Protein AF-A0A9W5L0V7-F1 (afdb_monomer_lite)

Secondary structure (DSSP, 8-state):
-HHHHHHHHHHHHHHHHHHHHHHHS--GGGSTT--TTT--S-HHHHHHHHHHHHHHHHHHHHHHHHHHHHH--

Foldseek 3Di:
DVVLLVVLLVVLVVLLVVLCCCQPVVPCVVDPPDDPVPDPDDSNVVSVVSSVVSNVVSVCSNCVVVVCVVPVD

Organism: NCBI:txid1053238

InterPro domains:
  IPR017259 Uncharacterised conserved protein UCP037672 [PF12650] (10-64)

pLDDT: mean 82.07, std 8.44, range [50.91, 92.94]

Sequence (73 aa):
MLAGFLVCLFVGLLIIFLGYQIHVKKRLFLLAGYQEETFVGDKNKLAKLSGAFSYIVGVATIILPLGLEKIGG

Radius of gyration: 15.23 Å; chains: 1; bounding box: 36×19×44 Å

Structure (mmCIF, N/CA/C/O backbone):
data_AF-A0A9W5L0V7-F1
#
_entry.id   AF-A0A9W5L0V7-F1
#
loop_
_atom_site.group_PDB
_atom_site.id
_atom_site.type_symbol
_atom_site.label_atom_id
_atom_site.label_alt_id
_atom_site.label_comp_id
_atom_site.label_asym_id
_atom_site.label_entity_id
_atom_site.label_seq_id
_atom_site.pdbx_PDB_ins_code
_atom_site.Cartn_x
_atom_site.Cartn_y
_atom_site.Cartn_z
_atom_site.occupancy
_atom_site.B_iso_or_equiv
_atom_site.auth_seq_id
_atom_site.auth_comp_id
_atom_site.auth_asym_id
_atom_site.auth_atom_id
_atom_site.pdbx_PDB_model_num
ATOM 1 N N . MET A 1 1 ? 7.142 -5.510 -22.089 1.00 69.38 1 MET A N 1
ATOM 2 C CA . MET A 1 1 ? 7.401 -4.398 -21.145 1.00 69.38 1 MET A CA 1
ATOM 3 C C . MET A 1 1 ? 6.166 -3.530 -20.898 1.00 69.38 1 MET A C 1
ATOM 5 O O . MET A 1 1 ? 5.705 -3.508 -19.766 1.00 69.38 1 MET A O 1
ATOM 9 N N . LEU A 1 2 ? 5.558 -2.917 -21.923 1.00 78.81 2 LEU A N 1
ATOM 10 C CA . LEU A 1 2 ? 4.423 -1.979 -21.773 1.00 78.81 2 LEU A CA 1
ATOM 11 C C . LEU A 1 2 ? 3.202 -2.523 -21.003 1.00 78.81 2 LEU A C 1
ATOM 13 O O . LEU A 1 2 ? 2.687 -1.852 -20.114 1.00 78.81 2 LEU A O 1
ATOM 17 N N . ALA A 1 3 ? 2.768 -3.754 -21.292 1.00 83.19 3 ALA A N 1
ATOM 18 C CA . ALA A 1 3 ? 1.623 -4.359 -20.605 1.00 83.19 3 ALA A CA 1
ATOM 19 C C . ALA A 1 3 ? 1.884 -4.592 -19.104 1.00 83.19 3 ALA A C 1
ATOM 21 O O . ALA A 1 3 ? 1.027 -4.298 -18.279 1.00 83.19 3 ALA A O 1
ATOM 22 N N . GLY A 1 4 ? 3.084 -5.059 -18.738 1.00 83.06 4 GLY A N 1
ATOM 23 C CA . GLY A 1 4 ? 3.463 -5.258 -17.334 1.00 83.06 4 GLY A CA 1
ATOM 24 C C . GLY A 1 4 ? 3.538 -3.939 -16.566 1.00 83.06 4 GLY A C 1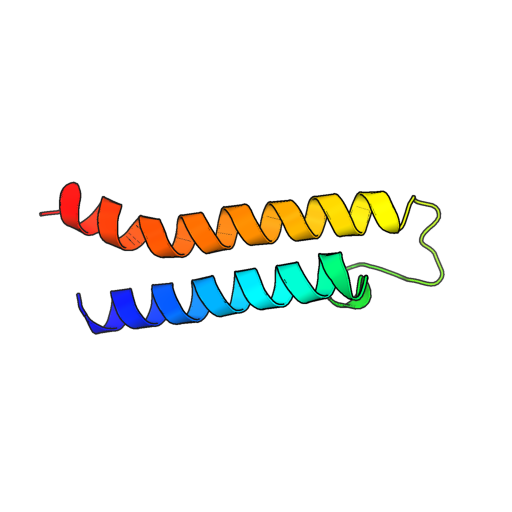
ATOM 25 O O . GLY A 1 4 ? 3.026 -3.847 -15.456 1.00 83.06 4 GLY A O 1
ATOM 26 N N . PHE A 1 5 ? 4.082 -2.893 -17.195 1.00 85.69 5 PHE A N 1
ATOM 27 C CA . PHE A 1 5 ? 4.108 -1.547 -16.622 1.00 85.69 5 PHE A CA 1
ATOM 28 C C . PHE A 1 5 ? 2.696 -1.004 -16.365 1.00 85.69 5 PHE A C 1
ATOM 30 O O . PHE A 1 5 ? 2.418 -0.512 -15.274 1.00 85.69 5 PHE A O 1
ATOM 37 N N . LEU A 1 6 ? 1.782 -1.157 -17.331 1.00 88.88 6 LEU A N 1
ATOM 38 C CA . LEU A 1 6 ? 0.379 -0.755 -17.185 1.00 88.88 6 LEU A CA 1
ATOM 39 C C . LEU A 1 6 ? -0.322 -1.505 -16.046 1.00 88.88 6 LEU A C 1
ATOM 41 O O . LEU A 1 6 ? -1.036 -0.881 -15.264 1.00 88.88 6 LEU A O 1
ATOM 45 N N . VAL A 1 7 ? -0.087 -2.814 -15.913 1.00 90.56 7 VAL A N 1
ATOM 46 C CA . VAL A 1 7 ? -0.640 -3.617 -14.812 1.00 90.56 7 VAL A CA 1
ATOM 47 C C . VAL A 1 7 ? -0.087 -3.151 -13.464 1.00 90.56 7 VAL A C 1
ATOM 49 O O . VAL A 1 7 ? -0.868 -2.927 -12.543 1.00 90.56 7 VAL A O 1
ATOM 52 N N . CYS A 1 8 ? 1.227 -2.935 -13.341 1.00 90.19 8 CYS A N 1
ATOM 53 C CA . CYS A 1 8 ? 1.836 -2.413 -12.113 1.00 90.19 8 CYS A CA 1
ATOM 54 C C . CYS A 1 8 ? 1.300 -1.023 -11.743 1.00 90.19 8 CYS A C 1
ATOM 56 O O . CYS A 1 8 ? 1.028 -0.769 -10.571 1.00 90.19 8 CYS A O 1
ATOM 58 N N . LEU A 1 9 ? 1.088 -0.145 -12.729 1.00 90.12 9 LEU A N 1
ATOM 59 C CA . LEU A 1 9 ? 0.472 1.167 -12.519 1.00 90.12 9 LEU A CA 1
ATOM 60 C C . LEU A 1 9 ? -0.953 1.042 -11.980 1.00 90.12 9 LEU A C 1
ATOM 62 O O . LEU A 1 9 ? -1.301 1.686 -10.991 1.00 90.12 9 LEU A O 1
ATOM 66 N N . PHE A 1 10 ? -1.767 0.196 -12.613 1.00 92.94 10 PHE A N 1
ATOM 67 C CA . PHE A 1 10 ? -3.167 0.013 -12.244 1.00 92.94 10 PHE A CA 1
ATOM 68 C C . PHE A 1 10 ? -3.309 -0.618 -10.854 1.00 92.94 10 PHE A C 1
ATOM 70 O O . PHE A 1 10 ? -4.095 -0.153 -10.030 1.00 92.94 10 PHE A O 1
ATOM 77 N N . VAL A 1 11 ? -2.501 -1.642 -10.565 1.00 92.88 11 VAL A N 1
ATOM 78 C CA . VAL A 1 11 ? -2.454 -2.308 -9.257 1.00 92.88 11 VAL A CA 1
ATOM 79 C C . VAL A 1 11 ? -1.932 -1.358 -8.178 1.00 92.88 11 VAL A C 1
ATOM 81 O O . VAL A 1 11 ? -2.535 -1.264 -7.112 1.00 92.88 11 VAL A O 1
ATOM 84 N N . GLY A 1 12 ? -0.865 -0.602 -8.450 1.00 91.00 12 GLY A N 1
ATOM 85 C CA . GLY A 1 12 ? -0.329 0.390 -7.517 1.00 91.00 12 GLY A CA 1
ATOM 86 C C . GLY A 1 12 ? -1.352 1.472 -7.168 1.00 91.00 12 GLY A C 1
ATOM 87 O O . GLY A 1 12 ? -1.560 1.766 -5.991 1.00 91.00 12 GLY A O 1
ATOM 88 N N . LEU A 1 13 ? -2.067 1.999 -8.168 1.00 91.75 13 LEU A N 1
ATOM 89 C CA . LEU A 1 13 ? -3.176 2.936 -7.964 1.00 91.75 13 LEU A CA 1
ATOM 90 C C . LEU A 1 13 ? -4.312 2.328 -7.136 1.00 91.75 13 LEU A C 1
ATOM 92 O O . LEU A 1 13 ? -4.813 2.987 -6.225 1.00 91.75 13 LEU A O 1
ATOM 96 N N . LEU A 1 14 ? -4.696 1.077 -7.404 1.00 92.69 14 LEU A N 1
ATOM 97 C CA . LEU A 1 14 ? -5.713 0.369 -6.621 1.00 92.69 14 LEU A CA 1
ATOM 98 C C . LEU A 1 14 ? -5.305 0.217 -5.151 1.00 92.69 14 LEU A C 1
ATOM 100 O O . LEU A 1 14 ? -6.117 0.478 -4.265 1.00 92.69 14 LEU A O 1
ATOM 104 N N . ILE A 1 15 ? -4.051 -0.150 -4.877 1.00 90.31 15 ILE A N 1
ATOM 105 C CA . ILE A 1 15 ? -3.533 -0.292 -3.509 1.00 90.31 15 ILE A CA 1
ATOM 106 C C . ILE A 1 15 ? -3.530 1.063 -2.786 1.00 90.31 15 ILE A C 1
ATOM 108 O O . ILE A 1 15 ? -3.973 1.152 -1.641 1.00 90.31 15 ILE A O 1
ATOM 112 N N . ILE A 1 16 ? -3.106 2.136 -3.461 1.00 90.38 16 ILE A N 1
ATOM 113 C CA . ILE A 1 16 ? -3.151 3.507 -2.926 1.00 90.38 16 ILE A CA 1
ATOM 114 C C . ILE A 1 16 ? -4.595 3.923 -2.625 1.00 90.38 16 ILE A C 1
ATOM 116 O O . ILE A 1 16 ? -4.873 4.495 -1.570 1.00 90.38 16 ILE A O 1
ATOM 120 N N . PHE A 1 17 ? -5.527 3.618 -3.528 1.00 89.31 17 PHE A N 1
ATOM 121 C CA . PHE A 1 17 ? -6.943 3.934 -3.364 1.00 89.31 17 PHE A CA 1
ATOM 122 C C . PHE A 1 17 ? -7.566 3.189 -2.174 1.00 89.31 17 PHE A C 1
ATOM 124 O O . PHE A 1 17 ? -8.286 3.786 -1.369 1.00 89.31 17 PHE A O 1
ATOM 131 N N . LEU A 1 18 ? -7.251 1.902 -2.010 1.00 86.50 18 LEU A N 1
ATOM 132 C CA . LEU A 1 18 ? -7.660 1.109 -0.848 1.00 86.50 18 LEU A CA 1
ATOM 133 C C . LEU A 1 18 ? -7.056 1.673 0.445 1.00 86.50 18 LEU A C 1
ATOM 135 O O . LEU A 1 18 ? -7.781 1.875 1.419 1.00 86.50 18 LEU A O 1
ATOM 139 N N . GLY A 1 19 ? -5.770 2.032 0.429 1.00 86.88 19 GLY A N 1
ATOM 140 C CA . GLY A 1 19 ? -5.093 2.715 1.532 1.00 86.88 19 GLY A CA 1
ATOM 141 C C . GLY A 1 19 ? -5.762 4.029 1.930 1.00 86.88 19 GLY A C 1
ATOM 142 O O . GLY A 1 19 ? -5.969 4.284 3.117 1.00 86.88 19 GLY A O 1
ATOM 143 N N . TYR A 1 20 ? -6.181 4.832 0.948 1.00 86.06 20 TYR A N 1
ATOM 144 C CA . TYR A 1 20 ? -6.936 6.064 1.181 1.00 86.06 20 TYR A CA 1
ATOM 145 C C . TYR A 1 20 ? -8.291 5.782 1.840 1.00 86.06 20 TYR A C 1
ATOM 147 O O . TYR A 1 20 ? -8.667 6.471 2.789 1.00 86.06 20 TYR A O 1
ATOM 155 N N . GLN A 1 21 ? -9.022 4.750 1.403 1.00 83.06 21 GLN A N 1
ATOM 156 C CA . GLN A 1 21 ? -10.286 4.375 2.045 1.00 83.06 21 GLN A CA 1
ATOM 157 C C . GLN A 1 21 ? -10.097 3.898 3.489 1.00 8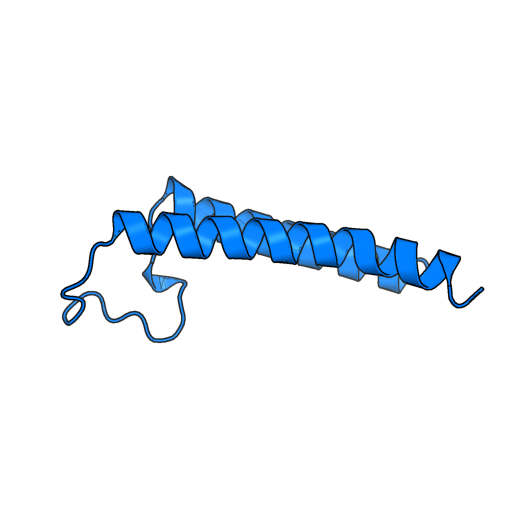3.06 21 GLN A C 1
ATOM 159 O O . GLN A 1 21 ? -10.912 4.237 4.353 1.00 83.06 21 GLN A O 1
ATOM 164 N N . ILE A 1 22 ? -9.024 3.159 3.773 1.00 84.12 22 ILE A N 1
ATOM 165 C CA . ILE A 1 22 ? -8.719 2.711 5.133 1.00 84.12 22 ILE A CA 1
ATOM 166 C C . ILE A 1 22 ? -8.296 3.897 6.007 1.00 84.12 22 ILE A C 1
ATOM 168 O O . ILE A 1 22 ? -8.753 4.006 7.140 1.00 84.12 22 ILE A O 1
ATOM 172 N N . HIS A 1 23 ? -7.503 4.833 5.486 1.00 79.94 23 HIS A N 1
ATOM 173 C CA . HIS A 1 23 ? -7.037 5.990 6.249 1.00 79.94 23 HIS A CA 1
ATOM 174 C C . HIS A 1 23 ? -8.135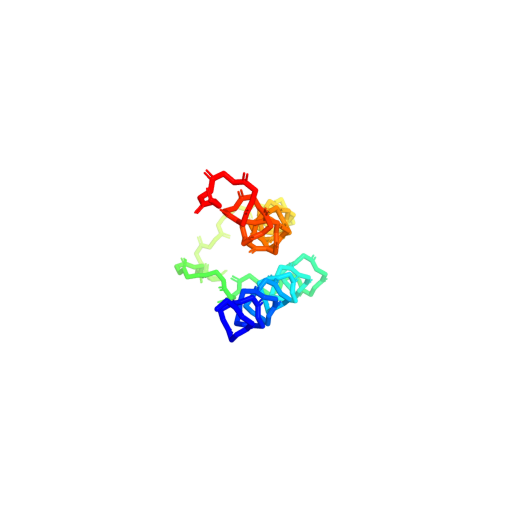 7.042 6.486 1.00 79.94 23 HIS A C 1
ATOM 176 O O . HIS A 1 23 ? -8.341 7.474 7.619 1.00 79.94 23 HIS A O 1
ATOM 182 N N . VAL A 1 24 ? -8.853 7.452 5.432 1.00 76.25 24 VAL A N 1
ATOM 183 C CA . VAL A 1 24 ? -9.824 8.561 5.476 1.00 76.25 24 VAL A CA 1
ATOM 184 C C . VAL A 1 24 ? -11.189 8.101 5.956 1.00 76.25 24 VAL A C 1
ATOM 186 O O . VAL A 1 24 ? -11.762 8.703 6.861 1.00 76.25 24 VAL A O 1
ATOM 189 N N . LYS A 1 25 ? -11.719 7.018 5.378 1.00 73.88 25 LYS A N 1
ATOM 190 C CA . LYS A 1 25 ? -13.042 6.503 5.759 1.00 73.88 25 LYS A CA 1
ATOM 191 C C . LYS A 1 25 ? -12.985 5.535 6.938 1.00 73.88 25 LYS A C 1
ATOM 193 O O . LYS A 1 25 ? -14.039 5.073 7.361 1.00 73.88 25 LYS A O 1
ATOM 198 N N . LYS A 1 26 ? -11.785 5.221 7.456 1.00 72.75 26 LYS A N 1
ATOM 199 C CA . LYS A 1 26 ? -11.566 4.273 8.566 1.00 72.75 26 LYS A CA 1
ATOM 200 C C . LYS A 1 26 ? -12.305 2.953 8.353 1.00 72.75 26 LYS A C 1
ATOM 202 O O . LYS A 1 26 ? -12.761 2.327 9.306 1.00 72.75 26 LYS A O 1
ATOM 207 N N . ARG A 1 27 ? -12.431 2.531 7.088 1.00 73.94 27 ARG A N 1
ATOM 208 C CA . ARG A 1 27 ? -13.069 1.272 6.689 1.00 73.94 27 ARG A CA 1
ATOM 209 C C . ARG A 1 27 ? -12.123 0.118 7.007 1.00 73.94 27 ARG A C 1
ATOM 211 O O . ARG A 1 27 ? -11.547 -0.496 6.117 1.00 73.94 27 ARG A O 1
ATOM 218 N N . LEU A 1 28 ? -11.940 -0.138 8.297 1.00 75.19 28 LEU A N 1
ATOM 219 C CA . LEU A 1 28 ? -11.048 -1.169 8.810 1.00 75.19 28 LEU A CA 1
ATOM 220 C C . LEU A 1 28 ? -11.526 -2.580 8.438 1.00 75.19 28 LEU A C 1
ATOM 222 O O . LEU A 1 28 ? -10.706 -3.480 8.380 1.00 75.19 28 LEU A O 1
ATOM 226 N N . PHE A 1 29 ? -12.800 -2.759 8.069 1.00 70.31 29 PHE A N 1
ATOM 227 C CA . PHE A 1 29 ? -13.328 -4.001 7.484 1.00 70.31 29 PHE A CA 1
ATOM 228 C C . PHE A 1 29 ? -12.582 -4.462 6.214 1.00 70.31 29 PHE A C 1
ATOM 230 O O . PHE A 1 29 ? -12.608 -5.636 5.867 1.00 70.31 29 PHE A O 1
ATOM 237 N N . LEU A 1 30 ? -11.888 -3.554 5.515 1.00 73.75 30 LEU A N 1
ATOM 238 C CA . LEU A 1 30 ? -11.047 -3.912 4.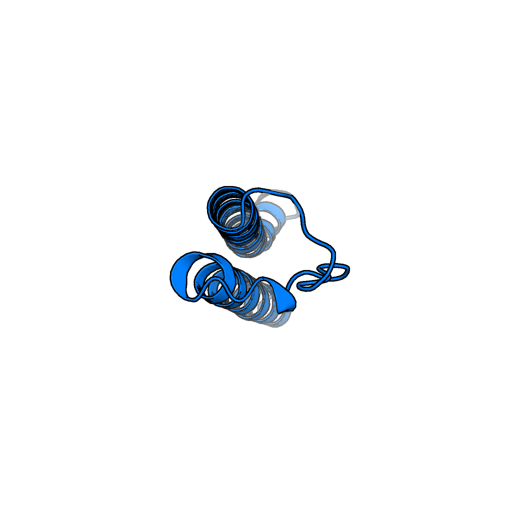367 1.00 73.75 30 LEU A CA 1
ATOM 239 C C . LEU A 1 30 ? -9.754 -4.643 4.777 1.00 73.75 30 LEU A C 1
ATOM 241 O O . LEU A 1 30 ? -9.084 -5.215 3.920 1.00 73.75 30 LEU A O 1
ATOM 245 N N . LEU A 1 31 ? -9.387 -4.626 6.064 1.00 79.12 31 LEU A N 1
ATOM 246 C CA . LEU A 1 31 ? -8.295 -5.432 6.601 1.00 79.12 31 LEU A CA 1
ATOM 247 C C . LEU A 1 31 ? -8.793 -6.856 6.843 1.00 79.12 31 LEU A C 1
ATOM 249 O O . LEU A 1 31 ? -9.679 -7.094 7.664 1.00 79.12 31 LEU A O 1
ATOM 253 N N . ALA A 1 32 ? -8.175 -7.816 6.161 1.00 77.50 32 ALA A N 1
ATOM 254 C CA . ALA A 1 32 ? -8.430 -9.226 6.406 1.00 77.50 32 ALA A CA 1
ATOM 255 C C . ALA A 1 32 ? -8.159 -9.569 7.882 1.00 77.50 32 ALA A C 1
ATOM 257 O O . ALA A 1 32 ? -7.098 -9.250 8.420 1.00 77.50 32 ALA A O 1
ATOM 258 N N . GLY A 1 33 ? -9.134 -10.203 8.535 1.00 73.75 33 GLY A N 1
ATOM 259 C CA . GLY A 1 33 ? -9.053 -10.569 9.952 1.00 73.75 33 GLY A CA 1
ATOM 260 C C . GLY A 1 33 ? -9.447 -9.461 10.935 1.00 73.75 33 GLY A C 1
ATOM 261 O O . GLY A 1 33 ? -9.411 -9.694 12.141 1.00 73.75 33 GLY A O 1
ATOM 262 N N . TYR A 1 34 ? -9.857 -8.277 10.466 1.00 75.56 34 TYR A N 1
ATOM 263 C CA . TYR A 1 34 ? -10.413 -7.255 11.349 1.00 75.56 34 TYR A CA 1
ATOM 264 C C . TYR A 1 34 ? -11.844 -7.617 11.775 1.00 75.56 34 TYR A C 1
ATOM 266 O O . 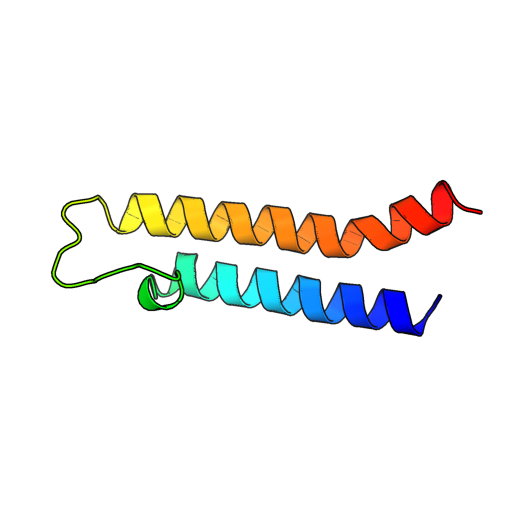TYR A 1 34 ? -12.768 -7.617 10.964 1.00 75.56 34 TYR A O 1
ATOM 274 N N . GLN A 1 35 ? -12.025 -7.922 13.061 1.00 72.50 35 GLN A N 1
ATOM 275 C CA . GLN A 1 35 ? -13.325 -8.166 13.692 1.00 72.50 35 GLN A CA 1
ATOM 276 C C . GLN A 1 35 ? -13.738 -6.926 14.491 1.00 72.50 35 GLN A C 1
ATOM 278 O O . GLN A 1 35 ? -13.185 -6.660 15.556 1.00 72.50 35 GLN A O 1
ATOM 283 N N . GLU A 1 36 ? -14.708 -6.161 13.982 1.00 69.19 36 GLU A N 1
ATOM 284 C CA . GLU A 1 36 ? -15.184 -4.916 14.612 1.00 69.19 36 GLU A CA 1
ATOM 285 C C . GLU A 1 36 ? -15.685 -5.106 16.048 1.00 69.19 36 GLU A C 1
ATOM 287 O O . GLU A 1 36 ? -15.530 -4.208 16.876 1.00 69.19 36 GLU A O 1
ATOM 292 N N . GLU A 1 37 ? -16.249 -6.279 16.325 1.00 66.94 37 GLU A N 1
ATOM 293 C CA . GLU A 1 37 ? -16.938 -6.645 17.565 1.00 66.94 37 GLU A CA 1
ATOM 294 C C . GLU A 1 37 ? -15.964 -7.045 18.685 1.00 66.94 37 GLU A C 1
ATOM 296 O O . GLU A 1 37 ? -16.260 -6.882 19.865 1.00 66.94 37 GLU A O 1
ATOM 301 N N . THR A 1 38 ? -14.776 -7.535 18.321 1.00 67.44 38 THR A N 1
ATOM 302 C CA . THR A 1 38 ? -13.757 -8.044 19.261 1.00 67.44 38 THR A CA 1
ATOM 303 C C . THR A 1 38 ? -12.527 -7.137 19.337 1.00 67.44 38 THR A C 1
ATOM 305 O O . THR A 1 38 ? -11.593 -7.393 20.097 1.00 67.44 38 THR A O 1
ATOM 308 N N . PHE A 1 39 ? -12.478 -6.068 18.540 1.00 71.38 39 PHE A N 1
ATOM 309 C CA . PHE A 1 39 ? -11.303 -5.211 18.462 1.00 71.38 39 PHE A CA 1
ATOM 310 C C . PHE A 1 39 ? -11.218 -4.235 19.646 1.00 71.38 39 PHE A C 1
ATOM 312 O O . PHE A 1 39 ? -11.861 -3.187 19.656 1.00 71.38 39 PHE A O 1
ATOM 319 N N . VAL A 1 40 ? -10.353 -4.557 20.613 1.00 68.69 40 VAL A N 1
ATOM 320 C CA . VAL A 1 40 ? -10.076 -3.749 21.823 1.00 68.69 40 VAL A CA 1
ATOM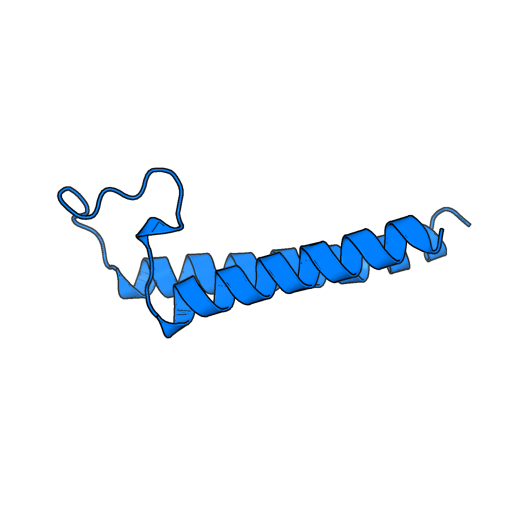 321 C C . VAL A 1 40 ? -9.032 -2.634 21.573 1.00 68.69 40 VAL A C 1
ATOM 323 O O . VAL A 1 40 ? -8.765 -1.810 22.442 1.00 68.69 40 VAL A O 1
ATOM 326 N N . GLY A 1 41 ? -8.419 -2.582 20.383 1.00 73.19 41 GLY A N 1
ATOM 327 C CA . GLY A 1 41 ? -7.341 -1.640 20.054 1.00 73.19 41 GLY A CA 1
ATOM 328 C C . GLY A 1 41 ? -7.789 -0.248 19.578 1.00 73.19 41 GLY A C 1
ATOM 329 O O . GLY A 1 41 ? -8.964 0.023 19.331 1.00 73.19 41 GLY A O 1
ATOM 330 N N . ASP A 1 42 ? -6.814 0.645 19.364 1.00 79.12 42 ASP A N 1
ATOM 331 C CA . ASP A 1 42 ? -7.057 1.990 18.827 1.00 79.12 42 ASP A CA 1
ATOM 332 C C . ASP A 1 42 ? -7.281 1.957 17.303 1.00 79.12 42 ASP A C 1
ATOM 334 O O . ASP A 1 42 ? -6.350 1.808 16.500 1.00 79.12 42 ASP A O 1
ATOM 338 N N . LYS A 1 43 ? -8.546 2.128 16.906 1.00 77.12 43 LYS A N 1
ATOM 339 C CA . LYS A 1 43 ? -9.001 2.136 15.507 1.00 77.12 43 LYS A CA 1
ATOM 340 C C . LYS A 1 43 ? -8.308 3.218 14.668 1.00 77.12 43 LYS A C 1
ATOM 342 O O . LYS A 1 43 ? -8.019 2.990 13.495 1.00 77.12 43 LYS A O 1
ATOM 347 N N . ASN A 1 44 ? -7.999 4.380 15.251 1.00 80.12 44 ASN A N 1
ATOM 348 C CA . ASN A 1 44 ? -7.334 5.468 14.530 1.00 80.12 44 ASN A CA 1
ATOM 349 C C . ASN A 1 44 ? -5.878 5.133 14.238 1.00 80.12 44 ASN A C 1
ATOM 351 O O . ASN A 1 44 ? -5.392 5.393 13.136 1.00 80.12 44 ASN A O 1
ATOM 355 N N . LYS A 1 45 ? -5.183 4.554 15.220 1.00 80.75 45 LYS A N 1
ATOM 356 C CA . LYS A 1 45 ? -3.779 4.171 15.066 1.00 80.75 45 LYS A CA 1
ATOM 357 C C . LYS A 1 45 ? -3.633 3.057 14.028 1.00 80.75 45 LYS A C 1
ATOM 359 O O . LYS A 1 45 ? -2.753 3.141 13.171 1.00 80.75 45 LYS A O 1
ATOM 364 N N . LEU A 1 46 ? -4.543 2.078 14.049 1.00 82.38 46 LEU A N 1
ATOM 365 C CA . LEU A 1 46 ? -4.582 0.987 13.074 1.00 82.38 46 LEU A CA 1
ATOM 366 C C . LEU A 1 46 ? -4.865 1.501 11.653 1.00 82.38 46 LEU A C 1
ATOM 368 O O . LEU A 1 46 ? -4.137 1.157 10.724 1.00 82.38 46 LEU A O 1
ATOM 372 N N . ALA A 1 47 ? -5.858 2.383 11.491 1.00 83.12 47 ALA A N 1
ATOM 373 C CA . ALA A 1 47 ? -6.195 2.988 10.200 1.00 83.12 47 ALA A CA 1
ATOM 374 C C . ALA A 1 47 ? -5.032 3.807 9.616 1.00 83.12 47 ALA A C 1
ATOM 376 O O . ALA A 1 47 ? -4.748 3.716 8.423 1.00 83.12 47 ALA A O 1
ATOM 377 N N . LYS A 1 48 ? -4.321 4.573 10.457 1.00 84.25 48 LYS A N 1
ATOM 378 C CA . LYS A 1 48 ? -3.128 5.329 10.043 1.00 84.25 48 LYS A CA 1
ATOM 379 C C . LYS A 1 48 ? -1.996 4.419 9.582 1.00 84.25 48 LYS A C 1
ATOM 381 O O . LYS A 1 48 ? -1.421 4.671 8.529 1.00 84.25 48 LYS A O 1
ATOM 386 N N . LEU A 1 49 ? -1.686 3.374 10.351 1.00 86.00 49 LEU A N 1
ATOM 387 C CA . LEU A 1 49 ? -0.617 2.429 10.017 1.00 86.00 49 LEU A CA 1
ATOM 388 C C . LEU A 1 49 ? -0.931 1.657 8.735 1.00 86.00 49 LEU A C 1
ATOM 390 O O . LEU A 1 49 ? -0.103 1.606 7.832 1.00 86.00 49 LEU A O 1
ATOM 394 N N . SER A 1 50 ? -2.143 1.115 8.632 1.00 85.94 50 SER A N 1
ATOM 395 C CA . SER A 1 50 ? -2.611 0.385 7.453 1.00 85.94 50 SER A CA 1
ATOM 396 C C . SER A 1 50 ? -2.635 1.264 6.199 1.00 85.94 50 SER A C 1
ATOM 398 O O . SER A 1 50 ? -2.164 0.849 5.137 1.00 85.94 50 SER A O 1
ATOM 400 N N . GLY A 1 51 ? -3.130 2.497 6.326 1.00 86.19 51 GLY A N 1
ATOM 401 C CA . GLY A 1 51 ? -3.116 3.478 5.248 1.00 86.19 51 GLY A CA 1
ATOM 402 C C . GLY A 1 51 ? -1.696 3.812 4.798 1.00 86.19 51 GLY A C 1
ATOM 403 O O . GLY A 1 51 ? -1.391 3.701 3.614 1.00 86.19 51 GLY A O 1
ATOM 404 N N . ALA A 1 52 ? -0.809 4.158 5.738 1.00 88.31 52 ALA A N 1
ATOM 405 C CA . ALA A 1 52 ? 0.592 4.468 5.450 1.00 88.31 52 ALA A CA 1
ATOM 406 C C . ALA A 1 52 ? 1.318 3.294 4.777 1.00 88.31 52 ALA A C 1
ATOM 408 O O . ALA A 1 52 ? 2.015 3.493 3.785 1.00 88.31 52 ALA A O 1
ATOM 409 N N . PHE A 1 53 ? 1.099 2.071 5.263 1.00 88.00 53 PHE A N 1
ATOM 410 C CA . PHE A 1 53 ? 1.659 0.867 4.658 1.00 88.00 53 PHE A CA 1
ATOM 411 C C . PHE A 1 53 ? 1.180 0.689 3.213 1.00 88.00 53 PHE A C 1
ATOM 413 O O . PHE A 1 53 ? 1.989 0.478 2.314 1.00 88.00 53 PHE A O 1
ATOM 420 N N . SER A 1 54 ? -0.120 0.864 2.969 1.00 89.81 54 SER A N 1
ATOM 421 C CA . SER A 1 54 ? -0.702 0.767 1.626 1.00 89.81 54 SER A CA 1
ATOM 422 C C . SER A 1 54 ? -0.131 1.821 0.671 1.00 89.81 54 SER A C 1
ATOM 424 O O . SER A 1 54 ? 0.172 1.504 -0.476 1.00 89.81 54 SER A O 1
ATOM 426 N N . TYR A 1 55 ? 0.094 3.057 1.131 1.00 89.31 55 TYR A N 1
ATOM 427 C CA . TYR A 1 55 ? 0.760 4.080 0.317 1.00 89.31 55 TYR A CA 1
ATOM 428 C C . TYR A 1 55 ? 2.189 3.688 -0.054 1.00 89.31 55 TYR A C 1
ATOM 430 O O . TYR A 1 55 ? 2.563 3.803 -1.219 1.00 89.31 55 TYR A O 1
ATOM 438 N N . ILE A 1 56 ? 2.972 3.202 0.913 1.00 92.44 56 ILE A N 1
ATOM 439 C CA . ILE A 1 56 ? 4.359 2.780 0.678 1.00 92.44 56 ILE A CA 1
ATOM 440 C C . ILE A 1 56 ? 4.395 1.637 -0.339 1.00 92.44 56 ILE A C 1
ATOM 442 O O . ILE A 1 56 ? 5.133 1.714 -1.320 1.00 92.44 56 ILE A O 1
ATOM 446 N N . VAL A 1 57 ? 3.565 0.608 -0.149 1.00 91.69 57 VAL A N 1
ATOM 447 C CA . VAL A 1 57 ? 3.493 -0.547 -1.056 1.00 91.69 57 VAL A CA 1
ATOM 448 C C . VAL A 1 57 ? 3.020 -0.133 -2.447 1.00 91.69 57 VAL A C 1
ATOM 450 O O . VAL A 1 57 ? 3.598 -0.562 -3.444 1.00 91.69 57 VAL A O 1
ATOM 453 N N . GLY A 1 58 ? 2.004 0.725 -2.542 1.00 91.00 58 GLY A N 1
ATOM 454 C CA . GLY A 1 58 ? 1.491 1.204 -3.820 1.00 91.00 58 GLY A CA 1
ATOM 455 C C . GLY A 1 58 ? 2.524 2.013 -4.607 1.00 91.00 58 GLY A C 1
ATOM 456 O O . GLY A 1 58 ? 2.731 1.756 -5.791 1.00 91.00 58 GLY A O 1
ATOM 457 N N . VAL A 1 59 ? 3.244 2.922 -3.942 1.00 91.25 59 VAL A N 1
ATOM 458 C CA . VAL A 1 59 ? 4.344 3.684 -4.556 1.00 91.25 59 VAL A CA 1
ATOM 459 C C . VAL A 1 59 ? 5.489 2.757 -4.968 1.00 91.25 59 VAL A C 1
ATOM 461 O O . VAL A 1 59 ? 5.968 2.846 -6.097 1.00 91.25 59 VAL A O 1
ATOM 464 N N . ALA A 1 60 ? 5.889 1.821 -4.103 1.00 91.56 60 ALA A N 1
ATOM 465 C CA . ALA A 1 60 ? 6.919 0.837 -4.424 1.00 91.56 60 ALA A CA 1
ATOM 466 C C . ALA A 1 60 ? 6.534 -0.018 -5.641 1.00 91.56 60 ALA A C 1
ATOM 468 O O . ALA A 1 60 ? 7.372 -0.261 -6.501 1.00 91.56 60 ALA A O 1
ATOM 469 N N . THR A 1 61 ? 5.262 -0.404 -5.762 1.00 90.50 61 THR A N 1
ATOM 470 C CA . THR A 1 61 ? 4.742 -1.184 -6.899 1.00 90.50 61 THR A CA 1
ATOM 471 C C . THR A 1 61 ? 4.840 -0.415 -8.220 1.00 90.50 61 THR A C 1
ATOM 473 O O . THR A 1 61 ? 5.125 -1.016 -9.252 1.00 90.50 61 THR A O 1
ATOM 476 N N . ILE A 1 62 ? 4.651 0.909 -8.200 1.00 88.75 62 ILE A N 1
ATOM 477 C CA . ILE A 1 62 ? 4.788 1.769 -9.388 1.00 88.75 62 ILE A CA 1
ATOM 478 C C . ILE A 1 62 ? 6.266 1.970 -9.760 1.00 88.75 62 ILE A C 1
ATOM 480 O O . ILE A 1 62 ? 6.607 1.996 -10.940 1.00 88.75 62 ILE A O 1
ATOM 484 N N . ILE A 1 63 ? 7.153 2.089 -8.767 1.00 89.31 63 ILE A N 1
ATOM 485 C CA . ILE A 1 63 ? 8.595 2.301 -8.980 1.00 89.31 63 ILE A CA 1
ATOM 486 C C . ILE A 1 63 ? 9.310 1.006 -9.394 1.00 89.31 63 ILE A C 1
ATOM 488 O O . ILE A 1 63 ? 10.266 1.050 -10.166 1.00 89.31 63 ILE A O 1
ATOM 492 N N . LEU A 1 64 ? 8.849 -0.152 -8.920 1.00 87.06 64 LEU A N 1
ATOM 493 C CA . LEU A 1 64 ? 9.449 -1.459 -9.189 1.00 87.06 64 LEU A CA 1
ATOM 494 C C . LEU A 1 64 ? 9.715 -1.741 -10.682 1.00 87.06 64 LEU A C 1
ATOM 496 O O . LEU A 1 64 ? 10.847 -2.107 -11.003 1.00 87.06 64 LEU A O 1
ATOM 500 N N . PRO A 1 65 ? 8.757 -1.560 -11.613 1.00 84.88 65 PRO A N 1
ATOM 501 C CA . PRO A 1 65 ? 9.019 -1.792 -13.030 1.00 84.88 65 PRO A CA 1
ATOM 502 C C . PRO A 1 65 ? 10.048 -0.812 -13.620 1.00 84.88 65 PRO A C 1
ATOM 504 O O . PRO A 1 65 ? 10.792 -1.213 -14.509 1.00 84.88 65 PRO A O 1
ATOM 507 N N . LEU A 1 66 ? 10.170 0.418 -13.096 1.00 84.00 66 LEU A N 1
ATOM 508 C CA . LEU A 1 66 ? 11.225 1.363 -13.505 1.00 84.00 66 LEU A CA 1
ATOM 509 C C . LEU A 1 66 ? 12.612 0.901 -13.034 1.00 84.00 66 LEU A C 1
ATOM 511 O O . LEU A 1 66 ? 13.597 1.026 -13.758 1.00 84.00 66 LEU A O 1
ATOM 515 N N . GLY A 1 67 ? 12.693 0.354 -11.818 1.00 83.50 67 GLY A N 1
ATOM 516 C CA . GLY A 1 67 ? 13.926 -0.228 -11.285 1.00 83.50 67 GLY A CA 1
ATOM 517 C C . GLY A 1 67 ? 14.359 -1.475 -12.057 1.00 83.50 67 GLY A C 1
ATOM 518 O O . GLY A 1 67 ? 15.536 -1.622 -12.378 1.00 83.50 67 GLY A O 1
ATOM 519 N N . LEU A 1 68 ? 13.408 -2.344 -12.408 1.00 83.19 68 LEU A N 1
ATOM 520 C CA . LEU A 1 68 ? 13.674 -3.541 -13.207 1.00 83.19 68 LEU A CA 1
ATOM 521 C C . LEU A 1 68 ? 14.128 -3.202 -14.630 1.00 83.19 68 LEU A C 1
ATOM 523 O O . LEU A 1 68 ? 15.054 -3.837 -15.117 1.00 83.19 68 LEU A O 1
ATOM 527 N N . GLU A 1 69 ? 13.546 -2.186 -15.270 1.00 79.88 69 GLU A N 1
ATOM 528 C CA . GLU A 1 69 ? 13.993 -1.721 -16.592 1.00 79.88 69 GLU A CA 1
ATOM 529 C C . GLU A 1 69 ? 15.424 -1.151 -16.555 1.00 79.88 69 GLU A C 1
ATOM 531 O O . GLU A 1 69 ? 16.188 -1.324 -17.498 1.00 79.88 69 GLU A O 1
ATOM 536 N N . LYS A 1 70 ? 15.822 -0.525 -15.439 1.00 79.19 70 LYS A N 1
ATOM 537 C CA . LYS A 1 70 ? 17.181 0.000 -15.215 1.00 79.19 70 LYS A CA 1
ATOM 538 C C . LYS A 1 70 ? 18.235 -1.068 -14.906 1.00 79.19 70 LYS A C 1
ATOM 540 O O . LYS A 1 70 ? 19.399 -0.847 -15.226 1.00 79.19 70 LYS A O 1
ATOM 545 N N . ILE A 1 71 ? 17.865 -2.149 -14.215 1.00 78.62 71 ILE A N 1
ATOM 546 C CA . ILE A 1 71 ? 18.804 -3.170 -13.701 1.00 78.62 71 ILE A CA 1
ATOM 547 C C . ILE A 1 71 ? 18.851 -4.412 -14.601 1.00 78.62 71 ILE A C 1
ATOM 549 O O . ILE A 1 71 ? 19.896 -5.045 -14.705 1.00 78.62 71 ILE A O 1
ATOM 553 N N . GLY A 1 72 ? 17.730 -4.776 -15.225 1.00 64.12 72 GLY A N 1
ATOM 554 C CA . GLY A 1 72 ? 17.599 -5.952 -16.090 1.00 64.12 72 GLY A CA 1
ATOM 555 C C . GLY A 1 72 ? 17.685 -5.656 -17.589 1.00 64.12 72 GLY A C 1
ATOM 556 O O . GLY A 1 72 ? 17.265 -6.509 -18.370 1.00 64.12 72 GLY A O 1
ATOM 557 N N . GLY A 1 73 ? 18.142 -4.454 -17.966 1.00 50.91 73 GLY A N 1
ATOM 558 C CA . GLY A 1 73 ? 18.415 -4.059 -19.353 1.00 50.91 73 GLY A CA 1
ATOM 559 C C . GLY A 1 73 ? 19.600 -4.796 -19.959 1.00 50.91 73 GLY A C 1
ATOM 560 O O . GLY A 1 73 ? 20.602 -4.990 -19.235 1.00 50.91 73 GLY A O 1
#